Protein AF-A0AAD9GZD0-F1 (afdb_monomer)

Mean predicted aligned error: 15.69 Å

Foldseek 3Di:
DDDDDDDDDDDDDDPDPPPPDPDPPPPPVVVVVVVVVVVVVVVVVVVVVVVVVVVVVVVVVVVVVVVVVVVVVVVLVVLLVVLLVQLCVVCPPPDDDDSVPDDDDLLSSLVSLVVVVDVSSQVNSCVVVVDGSVVND

Organism: NCBI:txid4793

Secondary structure (DSSP, 8-state):
----PPPPPP----------------TTTTHHHHHHHHHHHHHHHHHHHHHHHHHHHHHHHHHHHHHHHHHHHHHHHHHHHHHHHHHHHHT--SSS--TTS-PPPHHHHHHHHHHTT-HHHHHHHHHHHSS-GGGG-

Solvent-accessible surface area (backbone atoms only — not comparable to full-atom values): 8513 Å² total; per-residue (Å²): 137,82,89,82,85,82,82,88,82,85,83,78,85,75,80,78,78,80,74,78,76,77,76,79,84,54,78,66,69,59,47,56,59,54,54,52,52,55,49,50,53,53,50,53,51,50,51,54,51,50,54,52,50,51,52,51,52,55,52,49,54,51,53,52,55,52,50,53,54,50,50,54,52,49,53,50,52,52,52,49,51,54,46,53,55,51,48,42,68,75,59,57,68,97,54,97,65,64,82,88,75,60,79,73,52,72,64,65,44,23,56,57,35,63,74,59,73,37,70,68,49,47,52,48,45,27,70,75,71,73,44,62,46,74,77,74,109

Structure (mmCIF, N/CA/C/O backbone):
data_AF-A0AAD9GZD0-F1
#
_entry.id   AF-A0AAD9GZD0-F1
#
loop_
_atom_site.group_PDB
_atom_site.id
_atom_site.type_symbol
_atom_site.label_atom_id
_atom_site.label_alt_id
_atom_site.label_comp_id
_atom_site.label_asym_id
_atom_site.label_entity_id
_atom_site.label_seq_id
_atom_site.pdbx_PDB_ins_code
_atom_site.Cartn_x
_atom_site.Cartn_y
_atom_site.Cartn_z
_atom_site.occupancy
_atom_site.B_iso_or_equiv
_atom_site.auth_seq_id
_atom_site.auth_comp_id
_atom_site.auth_asym_id
_atom_site.auth_atom_id
_atom_site.pdbx_PDB_model_num
ATOM 1 N N . MET A 1 1 ? -53.492 -27.276 119.680 1.00 37.91 1 MET A N 1
ATOM 2 C CA . MET A 1 1 ? -52.627 -28.039 118.754 1.00 37.91 1 MET A CA 1
ATOM 3 C C . MET A 1 1 ? -52.987 -27.681 117.319 1.00 37.91 1 MET A C 1
ATOM 5 O O . MET A 1 1 ? -54.144 -27.778 116.956 1.00 37.91 1 MET A O 1
ATOM 9 N N . VAL A 1 2 ? -51.965 -27.244 116.576 1.00 43.94 2 VAL A N 1
ATOM 10 C CA . VAL A 1 2 ? -51.784 -27.255 115.109 1.00 43.94 2 VAL A CA 1
ATOM 11 C C . VAL A 1 2 ? -52.781 -26.480 114.226 1.00 43.94 2 VAL A C 1
ATOM 13 O O . VAL A 1 2 ? -53.836 -26.962 113.836 1.00 43.94 2 VAL A O 1
ATOM 16 N N . GLN A 1 3 ? -52.322 -25.293 113.810 1.00 41.38 3 GLN A N 1
ATOM 17 C CA . GLN A 1 3 ? -52.736 -24.575 112.601 1.00 41.38 3 GLN A CA 1
ATOM 18 C C . GLN A 1 3 ? -52.452 -25.407 111.340 1.00 41.38 3 GLN A C 1
ATOM 20 O O . GLN A 1 3 ? -51.359 -25.964 111.233 1.00 41.38 3 GLN A O 1
ATOM 25 N N . ARG A 1 4 ? -53.321 -25.345 110.322 1.00 44.28 4 ARG A N 1
ATOM 26 C CA . ARG A 1 4 ? -52.894 -25.435 108.912 1.00 44.28 4 ARG A CA 1
ATOM 27 C C . ARG A 1 4 ? -53.661 -24.425 108.058 1.00 44.28 4 ARG A C 1
ATOM 29 O O . ARG A 1 4 ? -54.866 -24.522 107.869 1.00 44.28 4 ARG A O 1
ATOM 36 N N . LYS A 1 5 ? -52.916 -23.420 107.594 1.00 50.16 5 LYS A N 1
ATOM 37 C CA . LYS A 1 5 ? -53.315 -22.395 106.626 1.00 50.16 5 LYS A CA 1
ATOM 38 C C . LYS A 1 5 ? -53.357 -23.025 105.230 1.00 50.16 5 LYS A C 1
ATOM 40 O O . LYS A 1 5 ? -52.391 -23.677 104.844 1.00 50.16 5 LYS A O 1
ATOM 45 N N . HIS A 1 6 ? -54.418 -22.780 104.463 1.00 46.34 6 HIS A N 1
ATOM 46 C CA . HIS A 1 6 ? -54.413 -22.999 103.013 1.00 46.34 6 HIS A CA 1
ATOM 47 C C . HIS A 1 6 ? -53.885 -21.741 102.294 1.00 46.34 6 HIS A C 1
ATOM 49 O O . HIS A 1 6 ? -54.255 -20.627 102.680 1.00 46.34 6 HIS A O 1
ATOM 55 N N . PRO A 1 7 ? -53.001 -21.877 101.287 1.00 50.78 7 PRO A N 1
ATOM 56 C CA . PRO A 1 7 ? -52.357 -20.740 100.640 1.00 50.78 7 PRO A CA 1
ATOM 57 C C . PRO A 1 7 ? -53.257 -20.078 99.586 1.00 50.78 7 PRO A C 1
ATOM 59 O O . PRO A 1 7 ? -53.957 -20.742 98.824 1.00 50.78 7 PRO A O 1
ATOM 62 N N . LYS A 1 8 ? -53.191 -18.741 99.534 1.00 50.41 8 LYS A N 1
ATOM 63 C CA . LYS A 1 8 ? -53.733 -17.896 98.462 1.00 50.41 8 LYS A CA 1
ATOM 64 C C . LYS A 1 8 ? -52.940 -18.165 97.184 1.00 50.41 8 LYS A C 1
ATOM 66 O O . LYS A 1 8 ? -51.722 -18.014 97.210 1.00 50.41 8 LYS A O 1
ATOM 71 N N . ASN A 1 9 ? -53.614 -18.512 96.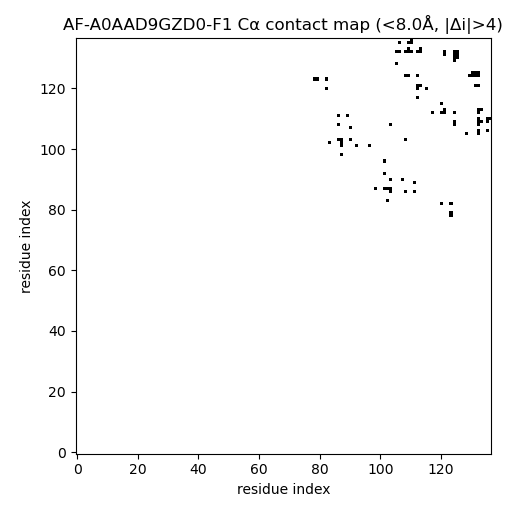088 1.00 41.03 9 ASN A N 1
ATOM 72 C CA . ASN A 1 9 ? -52.964 -18.631 94.787 1.00 41.03 9 ASN A CA 1
ATOM 73 C C . ASN A 1 9 ? -53.281 -17.426 93.893 1.00 41.03 9 ASN A C 1
ATOM 75 O O . ASN A 1 9 ? -54.401 -16.915 93.862 1.00 41.03 9 ASN A O 1
ATOM 79 N N . HIS A 1 10 ? -52.231 -16.950 93.234 1.00 46.47 10 HIS A N 1
ATOM 80 C CA . HIS A 1 10 ? -52.125 -15.684 92.530 1.00 46.47 10 HIS A CA 1
ATOM 81 C C . HIS A 1 10 ? -52.574 -15.810 91.071 1.00 46.47 10 HIS A C 1
ATOM 83 O O . HIS A 1 10 ? -52.029 -16.612 90.325 1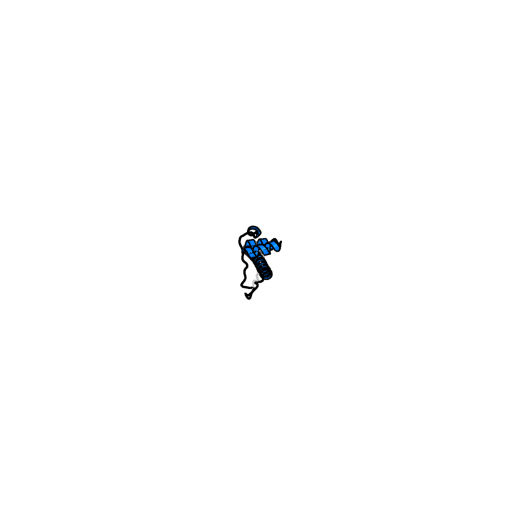.00 46.47 10 HIS A O 1
ATOM 89 N N . GLY A 1 11 ? -53.482 -14.938 90.632 1.00 39.44 11 GLY A N 1
ATOM 90 C CA . GLY A 1 11 ? -53.781 -14.712 89.216 1.00 39.44 11 GLY A CA 1
ATOM 91 C C . GLY A 1 11 ? -53.389 -13.298 88.795 1.00 39.44 11 GLY A C 1
ATOM 92 O O . GLY A 1 11 ? -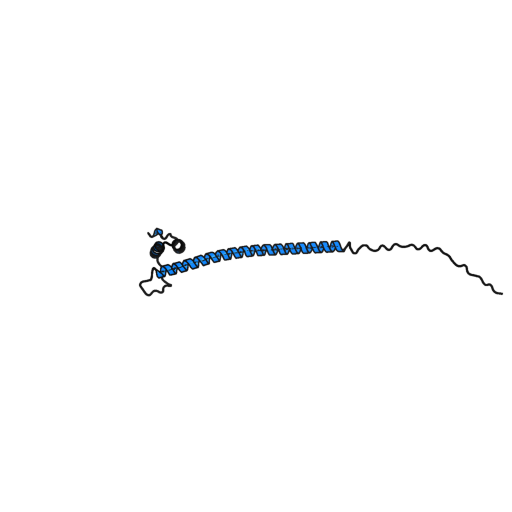54.255 -12.489 88.474 1.00 39.44 11 GLY A O 1
ATOM 93 N N . LYS A 1 12 ? -52.097 -12.949 88.859 1.00 49.59 12 LYS A N 1
ATOM 94 C CA . LYS A 1 12 ? -51.610 -11.692 88.271 1.00 49.59 12 LYS A C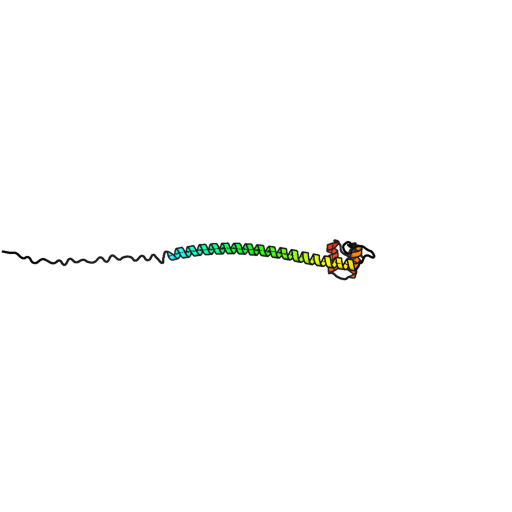A 1
ATOM 95 C C . LYS A 1 12 ? -51.674 -11.822 86.749 1.00 49.59 12 LYS A C 1
ATOM 97 O O . LYS A 1 12 ? -50.945 -12.617 86.165 1.00 49.59 12 LYS A O 1
ATOM 102 N N . ARG A 1 13 ? -52.543 -11.018 86.132 1.00 46.84 13 ARG A N 1
ATOM 103 C CA . ARG A 1 13 ? -52.538 -10.708 84.698 1.00 46.84 13 ARG A CA 1
ATOM 104 C C . ARG A 1 13 ? -51.119 -10.317 84.276 1.00 46.84 13 ARG A C 1
ATOM 106 O O . ARG A 1 13 ? -50.612 -9.299 84.737 1.00 46.84 13 ARG A O 1
ATOM 113 N N . GLN A 1 14 ? -50.503 -11.099 83.398 1.00 44.09 14 GLN A N 1
ATOM 114 C CA . GLN A 1 14 ? -49.382 -10.638 82.586 1.00 44.09 14 GLN A CA 1
ATOM 115 C C . GLN A 1 14 ? -49.919 -10.485 81.167 1.00 44.09 14 GLN A C 1
ATOM 117 O O . GLN A 1 14 ? -50.133 -11.465 80.460 1.00 44.09 14 GLN A O 1
ATOM 122 N N . ALA A 1 15 ? -50.229 -9.244 80.791 1.00 42.44 15 ALA A N 1
ATOM 123 C CA . ALA A 1 15 ? -50.391 -8.886 79.395 1.00 42.44 15 ALA A CA 1
ATOM 124 C C . ALA A 1 15 ? -48.999 -8.993 78.767 1.00 42.44 15 ALA A C 1
ATOM 126 O O . ALA A 1 15 ? -48.102 -8.229 79.118 1.00 42.44 15 ALA A O 1
ATOM 127 N N . ALA A 1 16 ? -48.802 -9.990 77.910 1.00 43.31 16 ALA A N 1
ATOM 128 C CA . ALA A 1 16 ? -47.590 -10.103 77.124 1.00 43.31 16 ALA A CA 1
ATOM 129 C C . ALA A 1 16 ? -47.498 -8.871 76.216 1.00 43.31 16 ALA A C 1
ATOM 131 O O . ALA A 1 16 ? -48.284 -8.712 75.282 1.00 43.31 16 ALA A O 1
ATOM 132 N N . THR A 1 17 ? -46.549 -7.982 76.498 1.00 46.31 17 THR A N 1
ATOM 133 C CA . THR A 1 17 ? -46.072 -7.010 75.520 1.00 46.31 17 THR A CA 1
ATOM 134 C C . THR A 1 17 ? -45.405 -7.801 74.405 1.00 46.31 17 THR A C 1
ATOM 136 O O . THR A 1 17 ? -44.257 -8.225 74.534 1.00 46.31 17 THR A O 1
ATOM 139 N N . PHE A 1 18 ? -46.147 -8.047 73.325 1.00 42.12 18 PHE A N 1
ATOM 140 C CA . PHE A 1 18 ? -45.584 -8.497 72.059 1.00 42.12 18 PHE A CA 1
ATOM 141 C C . PHE A 1 18 ? -44.730 -7.348 71.517 1.00 42.12 18 PHE A C 1
ATOM 143 O O . PHE A 1 18 ? -45.213 -6.448 70.834 1.00 42.12 18 PHE A O 1
ATOM 150 N N . SER A 1 19 ? -43.462 -7.337 71.927 1.00 44.59 19 SER A N 1
ATOM 151 C CA . SER A 1 19 ? -42.418 -6.535 71.307 1.00 44.59 19 SER A CA 1
ATOM 152 C C . SER A 1 19 ? -42.283 -7.037 69.876 1.00 44.59 19 SER A C 1
ATOM 154 O O . SER A 1 19 ? -41.754 -8.126 69.640 1.00 44.59 19 SER A O 1
ATOM 156 N N . GLY A 1 20 ? -42.859 -6.283 68.939 1.00 43.25 20 GLY A N 1
ATOM 157 C CA . GLY A 1 20 ? -42.698 -6.509 67.514 1.00 43.25 20 GLY A CA 1
ATOM 158 C C . GLY A 1 20 ? -41.214 -6.466 67.185 1.00 43.25 20 GLY A C 1
ATOM 159 O O . GLY A 1 20 ? -40.609 -5.399 67.113 1.00 43.25 20 GLY A O 1
ATOM 160 N N . SER A 1 21 ? -40.618 -7.641 67.014 1.00 44.38 21 SER A N 1
ATOM 161 C CA . SER A 1 21 ? -39.308 -7.762 66.401 1.00 44.38 21 SER A CA 1
ATOM 162 C C . SER A 1 21 ? -39.466 -7.349 64.943 1.00 44.38 21 SER A C 1
ATOM 164 O O . SER A 1 21 ? -40.032 -8.067 64.121 1.00 44.38 21 SER A O 1
ATOM 166 N N . HIS A 1 22 ? -39.007 -6.140 64.630 1.00 46.25 22 HIS A N 1
ATOM 167 C CA . HIS A 1 22 ? -38.757 -5.740 63.258 1.00 46.25 22 HIS A CA 1
ATOM 168 C C . HIS A 1 22 ? -37.744 -6.723 62.661 1.00 46.25 22 HIS A C 1
ATOM 170 O O . HIS A 1 22 ? -36.560 -6.694 62.988 1.00 46.25 22 HIS A O 1
ATOM 176 N N . MET A 1 23 ? -38.227 -7.613 61.797 1.00 45.94 23 MET A N 1
ATOM 177 C CA . MET A 1 23 ? -37.397 -8.290 60.805 1.00 45.94 23 MET A CA 1
ATOM 178 C C . MET A 1 23 ? -36.638 -7.218 60.010 1.00 45.94 23 MET A C 1
ATOM 180 O O . MET A 1 23 ? -37.282 -6.293 59.504 1.00 45.94 23 MET A O 1
ATOM 184 N N . PRO A 1 24 ? -35.301 -7.287 59.885 1.00 50.41 24 PRO A N 1
ATOM 185 C CA . PRO A 1 24 ? -34.581 -6.303 59.104 1.00 50.41 24 PRO A CA 1
ATOM 186 C C . PRO A 1 24 ? -34.826 -6.614 57.625 1.00 50.41 24 PRO A C 1
ATOM 188 O O . PRO A 1 24 ? -34.403 -7.641 57.100 1.00 50.41 24 PRO A O 1
ATOM 191 N N . ALA A 1 25 ? -35.529 -5.719 56.938 1.00 51.81 25 ALA A N 1
ATOM 192 C CA . ALA A 1 25 ? -35.730 -5.760 55.491 1.00 51.81 25 ALA A CA 1
ATOM 193 C C . ALA A 1 25 ? -34.452 -5.362 54.712 1.00 51.81 25 ALA A C 1
ATOM 195 O O . ALA A 1 25 ? -34.523 -4.619 53.736 1.00 51.81 25 ALA A O 1
ATOM 196 N N . THR A 1 26 ? -33.261 -5.783 55.154 1.00 50.25 26 THR A N 1
ATOM 197 C CA . THR A 1 26 ? -31.989 -5.177 54.713 1.00 50.25 26 THR A CA 1
ATOM 198 C C . THR A 1 26 ? -31.252 -5.919 53.599 1.00 50.25 26 THR A C 1
ATOM 200 O O . THR A 1 26 ? -30.411 -5.321 52.940 1.00 50.25 26 THR A O 1
ATOM 203 N N . THR A 1 27 ? -31.578 -7.169 53.271 1.00 54.03 27 THR A N 1
ATOM 204 C CA . THR A 1 27 ? -30.744 -7.951 52.331 1.00 54.03 27 THR A CA 1
ATOM 205 C C . THR A 1 27 ? -30.971 -7.664 50.843 1.00 54.03 27 THR A C 1
ATOM 207 O O . THR A 1 27 ? -30.088 -7.939 50.034 1.00 54.03 27 THR A O 1
ATOM 210 N N . GLN A 1 28 ? -32.112 -7.094 50.443 1.00 53.16 28 GLN A N 1
ATOM 211 C CA . GLN A 1 28 ? -32.365 -6.740 49.035 1.00 53.16 28 GLN A CA 1
ATOM 212 C C . GLN A 1 28 ? -31.939 -5.305 48.691 1.00 53.16 28 GLN A C 1
ATOM 214 O O . GLN A 1 28 ? -31.506 -5.049 47.569 1.00 53.16 28 GLN A O 1
ATOM 219 N N . SER A 1 29 ? -32.005 -4.383 49.659 1.00 56.22 29 SER A N 1
ATOM 220 C CA . SER A 1 29 ? -31.662 -2.970 49.447 1.00 56.22 29 SER A CA 1
ATOM 221 C C . SER A 1 29 ? -30.159 -2.731 49.288 1.00 56.22 29 SER A C 1
ATOM 223 O O . SER A 1 29 ? -29.779 -1.793 48.597 1.00 56.22 29 SER A O 1
ATOM 225 N N . GLU A 1 30 ? -29.302 -3.551 49.903 1.00 59.94 30 GLU A N 1
ATOM 226 C CA . GLU A 1 30 ? -27.837 -3.435 49.778 1.00 59.94 30 GLU A CA 1
ATOM 227 C C . GLU A 1 30 ? -27.289 -4.095 48.505 1.00 59.94 30 GLU A C 1
ATOM 229 O O . GLU A 1 30 ? -26.218 -3.732 48.020 1.00 59.94 30 GLU A O 1
ATOM 234 N N . LYS A 1 31 ? -28.040 -5.027 47.910 1.00 67.56 31 LYS A N 1
ATOM 235 C CA . LYS A 1 31 ? -27.607 -5.782 46.728 1.00 67.56 31 LYS A CA 1
ATOM 236 C C . LYS A 1 31 ? -27.641 -4.943 45.443 1.00 67.56 31 LYS A C 1
ATOM 238 O O . LYS A 1 31 ? -26.731 -5.026 44.624 1.00 67.56 31 LYS A O 1
ATOM 243 N N . LEU A 1 32 ? -28.656 -4.088 45.307 1.00 73.56 32 LEU A N 1
ATOM 244 C CA . LEU A 1 32 ? -28.846 -3.186 44.164 1.00 73.56 32 LEU A CA 1
ATOM 245 C C . LEU A 1 32 ? -27.698 -2.161 43.986 1.00 73.56 32 LEU A C 1
ATOM 247 O O . LEU A 1 32 ? -27.198 -2.030 42.868 1.00 73.56 32 LEU A O 1
ATOM 251 N N . PRO A 1 33 ? -27.222 -1.462 45.039 1.00 82.56 33 PRO A N 1
ATOM 252 C CA . PRO A 1 33 ? -26.061 -0.572 44.953 1.00 82.56 33 PRO A CA 1
ATOM 253 C C . PRO A 1 33 ? -24.781 -1.272 44.489 1.00 82.56 33 PRO A C 1
ATOM 255 O O . PRO A 1 33 ? -24.047 -0.731 43.664 1.00 82.56 33 PRO A O 1
ATOM 258 N N . VAL A 1 34 ? -24.523 -2.483 44.991 1.00 85.50 34 VAL A N 1
ATOM 259 C CA . VAL A 1 34 ? -23.325 -3.261 44.640 1.00 85.50 34 VAL A CA 1
ATOM 260 C C . VAL A 1 34 ? -23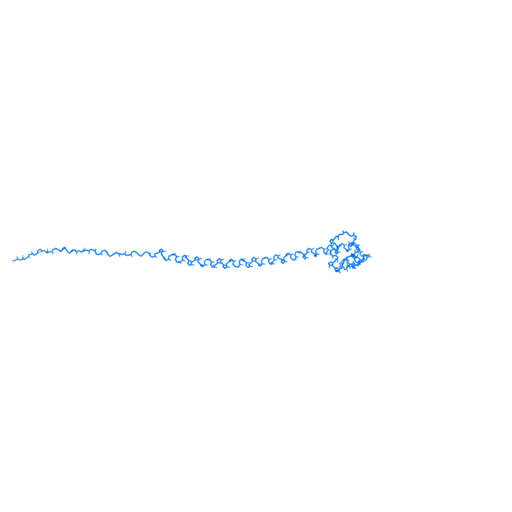.386 -3.735 43.187 1.00 85.50 34 VAL A C 1
ATOM 262 O O . VAL A 1 34 ? -22.396 -3.652 42.463 1.00 85.50 34 VAL A O 1
ATOM 265 N N . GLU A 1 35 ? -24.549 -4.196 42.726 1.00 91.56 35 GLU A N 1
ATOM 266 C CA . GLU A 1 35 ? -24.756 -4.581 41.326 1.00 91.56 35 GLU A CA 1
ATOM 267 C C . GLU A 1 35 ? -24.592 -3.387 40.371 1.00 91.56 35 GLU A C 1
ATOM 269 O O . GLU A 1 35 ? -23.968 -3.531 39.316 1.00 91.56 35 GLU A O 1
ATOM 274 N N . LEU A 1 36 ? -25.071 -2.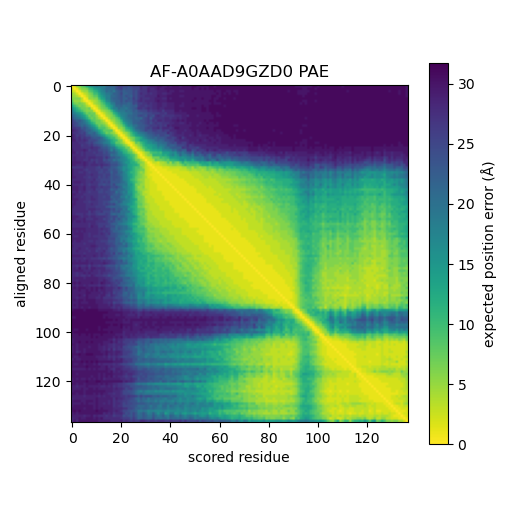199 40.758 1.00 93.12 36 LEU A N 1
ATOM 275 C CA . LEU A 1 36 ? -24.884 -0.971 39.983 1.00 93.12 36 LEU A CA 1
ATOM 276 C C . LEU A 1 36 ? -23.405 -0.572 39.887 1.00 93.12 36 LEU A C 1
ATOM 278 O O . LEU A 1 36 ? -22.942 -0.192 38.811 1.00 93.12 36 LEU A O 1
ATOM 282 N N . GLU A 1 37 ? -22.656 -0.669 40.983 1.00 93.44 37 GLU A N 1
ATOM 283 C CA . GLU A 1 37 ? -21.233 -0.323 40.987 1.00 93.44 37 GLU A CA 1
ATOM 284 C C . GLU A 1 37 ? -20.411 -1.308 40.144 1.00 93.44 37 GLU A C 1
ATOM 286 O O . GLU A 1 37 ? -19.607 -0.897 39.306 1.00 93.44 37 GLU A O 1
ATOM 291 N N . ASN A 1 38 ? -20.710 -2.605 40.249 1.00 94.00 38 ASN A N 1
ATOM 292 C CA . ASN A 1 38 ? -20.116 -3.630 39.389 1.00 94.00 38 ASN A CA 1
ATOM 293 C C . ASN A 1 38 ? -20.416 -3.388 37.902 1.00 94.00 38 ASN A C 1
ATOM 295 O O . ASN A 1 38 ? -19.562 -3.629 37.045 1.00 94.00 38 ASN A O 1
ATOM 299 N N . LEU A 1 39 ? -21.621 -2.909 37.577 1.00 95.88 39 LEU A N 1
ATOM 300 C CA . LEU A 1 39 ? -21.983 -2.571 36.204 1.00 95.88 39 LEU A CA 1
ATOM 301 C C . LEU A 1 39 ? -21.177 -1.373 35.683 1.00 95.88 39 LEU A C 1
ATOM 303 O O . LEU A 1 39 ? -20.703 -1.422 34.549 1.00 95.88 39 LEU A O 1
ATOM 307 N N . LYS A 1 40 ? -20.966 -0.330 36.498 1.00 94.94 40 LYS A N 1
ATOM 308 C CA . LYS A 1 40 ? -20.133 0.825 36.112 1.00 94.94 40 LYS A CA 1
ATOM 309 C C . LYS A 1 40 ? -18.696 0.416 35.806 1.00 94.94 40 LYS A C 1
ATOM 311 O O . LYS A 1 40 ? -18.168 0.837 34.779 1.00 94.94 40 LYS A O 1
ATOM 316 N N . VAL A 1 41 ? -18.099 -0.429 36.648 1.00 96.56 41 VAL A N 1
ATOM 317 C CA . VAL A 1 41 ? -16.738 -0.946 36.426 1.00 96.56 41 VAL A CA 1
ATOM 318 C C . VAL A 1 41 ? -16.671 -1.708 35.102 1.00 96.56 41 VAL A C 1
ATOM 320 O O . VAL A 1 41 ? -15.834 -1.407 34.257 1.00 96.56 41 VAL A O 1
ATOM 323 N N . ARG A 1 42 ? -17.628 -2.610 34.846 1.00 97.12 42 ARG A N 1
ATOM 324 C CA . ARG A 1 42 ? -17.690 -3.346 33.570 1.00 97.12 42 ARG A CA 1
ATOM 325 C C . ARG A 1 42 ? -17.848 -2.428 32.360 1.00 97.12 42 ARG A C 1
ATOM 327 O O . ARG A 1 42 ? -17.257 -2.692 31.317 1.00 97.12 42 ARG A O 1
ATOM 334 N N . ILE A 1 43 ? -18.634 -1.358 32.475 1.00 97.75 43 ILE A N 1
ATOM 335 C CA . ILE A 1 43 ? -18.777 -0.367 31.400 1.00 97.75 43 ILE A CA 1
ATOM 336 C C . ILE A 1 43 ? -17.443 0.347 31.148 1.00 97.75 43 ILE A C 1
ATOM 338 O O . ILE A 1 43 ? -17.054 0.491 29.990 1.00 97.75 43 ILE A O 1
ATOM 342 N N . GLN A 1 44 ? -16.719 0.744 32.196 1.00 97.38 44 GLN A N 1
ATOM 343 C CA . GLN A 1 44 ? -15.396 1.366 32.059 1.00 97.38 44 GLN A CA 1
ATOM 344 C C . GLN A 1 44 ? -14.372 0.414 31.418 1.00 97.38 44 GLN A C 1
ATOM 346 O O . GLN A 1 44 ? -13.611 0.822 30.533 1.00 97.38 44 GLN A O 1
ATOM 351 N N . ASP A 1 45 ? -14.394 -0.866 31.790 1.00 97.50 45 ASP A N 1
ATOM 352 C CA . ASP A 1 45 ? -13.534 -1.891 31.189 1.00 97.50 45 ASP A CA 1
ATOM 353 C C . ASP A 1 45 ? -13.849 -2.092 29.700 1.00 97.50 45 ASP A C 1
ATOM 355 O O . ASP A 1 45 ? -12.941 -2.174 28.862 1.00 97.50 45 ASP A O 1
ATOM 359 N N . LEU A 1 46 ? -15.137 -2.114 29.339 1.00 98.06 46 LEU A N 1
ATOM 360 C CA . LEU A 1 46 ? -15.581 -2.206 27.947 1.00 98.06 46 LEU A CA 1
ATOM 361 C C . LEU A 1 46 ? -15.184 -0.969 27.136 1.00 98.06 46 LEU A C 1
ATOM 363 O O . LEU A 1 46 ? -14.715 -1.113 26.006 1.00 98.06 46 LEU A O 1
ATOM 367 N N . GLN A 1 47 ? -15.315 0.233 27.699 1.00 97.50 47 GLN A N 1
ATOM 368 C CA . GLN A 1 47 ? -14.866 1.473 27.056 1.00 97.50 47 GLN A CA 1
ATOM 369 C C . GLN A 1 47 ? -13.358 1.441 26.794 1.00 97.50 47 GLN A C 1
ATOM 371 O O . GLN A 1 47 ? -12.913 1.724 25.681 1.00 97.50 47 GLN A O 1
ATOM 376 N N . THR A 1 48 ? -12.578 1.008 27.785 1.00 98.12 48 THR A N 1
ATOM 377 C CA . THR A 1 48 ? -11.121 0.870 27.663 1.00 98.12 48 THR A CA 1
ATOM 378 C C . THR A 1 48 ? -10.743 -0.156 26.596 1.00 98.12 48 THR A C 1
ATOM 380 O O . THR A 1 48 ? -9.862 0.086 25.769 1.00 98.12 48 THR A O 1
ATOM 383 N N . THR A 1 49 ? -11.422 -1.301 26.577 1.00 98.06 49 THR A N 1
ATOM 384 C CA . THR A 1 49 ? -11.192 -2.360 25.584 1.00 98.06 49 THR A CA 1
ATOM 385 C C . THR A 1 49 ? -11.552 -1.888 24.178 1.00 98.06 49 THR A C 1
ATOM 387 O O . THR A 1 49 ? -10.797 -2.119 23.234 1.00 98.06 49 THR A O 1
ATOM 390 N N . THR A 1 50 ? -12.660 -1.160 24.043 1.00 98.25 50 THR A N 1
ATOM 391 C CA . THR A 1 50 ? -13.104 -0.580 22.770 1.00 98.25 50 THR A CA 1
ATOM 392 C C . THR A 1 50 ? -12.090 0.432 22.242 1.00 98.25 50 THR A C 1
ATOM 394 O O . THR A 1 50 ? -11.732 0.373 21.068 1.00 98.25 50 THR A O 1
ATOM 397 N N . ALA A 1 51 ? -11.559 1.304 23.103 1.00 97.94 51 ALA A N 1
ATOM 398 C CA . ALA A 1 51 ? -10.530 2.267 22.716 1.00 97.94 51 ALA A CA 1
ATOM 399 C C . ALA A 1 51 ? -9.247 1.573 22.221 1.00 97.94 51 ALA A C 1
ATOM 401 O O . ALA A 1 51 ? -8.675 1.965 21.203 1.00 97.94 51 ALA A O 1
ATOM 402 N N . LYS A 1 52 ? -8.821 0.493 22.893 1.00 98.12 52 LYS A N 1
ATOM 403 C CA . LYS A 1 52 ? -7.671 -0.317 22.453 1.00 98.12 52 LYS A CA 1
ATOM 404 C C . LYS A 1 52 ? -7.920 -0.966 21.091 1.00 98.12 52 LYS A C 1
ATOM 406 O O . LYS A 1 52 ? -7.060 -0.889 20.219 1.00 98.12 52 LYS A O 1
ATOM 411 N N . LEU A 1 53 ? -9.099 -1.556 20.891 1.00 98.25 53 LEU A N 1
ATOM 412 C CA . LEU A 1 53 ? -9.490 -2.158 19.613 1.00 98.25 53 LEU A CA 1
ATOM 413 C C . LEU A 1 53 ? -9.497 -1.130 18.478 1.00 98.25 53 LEU A C 1
ATOM 415 O O . LEU A 1 53 ? -8.968 -1.413 17.405 1.00 98.25 53 LEU A O 1
ATOM 419 N N . GLN A 1 54 ? -10.036 0.068 18.715 1.00 98.06 54 GLN A N 1
ATOM 420 C CA . GLN A 1 54 ? -10.017 1.155 17.733 1.00 98.06 54 GLN A CA 1
ATOM 421 C C . GLN A 1 54 ? -8.585 1.534 17.340 1.00 98.06 54 GLN A C 1
ATOM 423 O O . GLN A 1 54 ? -8.282 1.618 16.152 1.00 98.06 54 GLN A O 1
ATOM 428 N N . ALA A 1 55 ? -7.680 1.676 18.312 1.00 98.00 55 ALA A N 1
ATOM 429 C CA . ALA A 1 55 ? -6.273 1.954 18.028 1.00 98.00 55 ALA A CA 1
ATOM 430 C C . ALA A 1 55 ? -5.607 0.834 17.202 1.00 98.00 55 ALA A C 1
ATOM 432 O O . ALA A 1 55 ? -4.871 1.115 16.253 1.00 98.00 55 ALA A O 1
ATOM 433 N N . SER A 1 56 ? -5.891 -0.434 17.516 1.00 98.19 56 SER A N 1
ATOM 434 C CA . SER A 1 56 ? -5.385 -1.579 16.747 1.00 98.19 56 SER A CA 1
ATOM 435 C C . SER A 1 56 ? -5.919 -1.610 15.313 1.00 98.19 56 SER A C 1
ATOM 437 O O . SER A 1 56 ? -5.155 -1.889 14.390 1.00 98.19 56 SER A O 1
ATOM 439 N N . VAL A 1 57 ? -7.198 -1.291 15.103 1.00 98.38 57 VAL A N 1
ATOM 440 C CA . VAL A 1 57 ? -7.796 -1.197 13.761 1.00 98.38 57 VAL A CA 1
ATOM 441 C C . VAL A 1 57 ? -7.118 -0.101 12.939 1.00 98.38 57 VAL A C 1
ATOM 443 O O . VAL A 1 57 ? -6.770 -0.328 11.780 1.00 98.38 57 VAL A O 1
ATOM 446 N N . GLU A 1 58 ? -6.871 1.064 13.532 1.00 98.00 58 GLU A N 1
ATOM 447 C CA . GLU A 1 58 ? -6.196 2.175 12.856 1.00 98.00 58 GLU A CA 1
ATOM 448 C C . GLU A 1 58 ? -4.744 1.828 12.496 1.00 98.00 58 GLU A C 1
ATOM 450 O O . GLU A 1 58 ? -4.289 2.117 11.385 1.00 98.00 58 GLU A O 1
ATOM 455 N N . SER A 1 59 ? -4.036 1.129 13.386 1.00 97.88 59 SER A N 1
ATOM 456 C CA . SER A 1 59 ? -2.702 0.594 13.097 1.00 97.88 59 SER A CA 1
ATOM 457 C C . SER A 1 59 ? -2.728 -0.393 11.925 1.00 97.88 59 SER A C 1
ATOM 459 O O . SER A 1 59 ? -1.936 -0.248 10.992 1.00 97.88 59 SER A O 1
ATOM 461 N N . LEU A 1 60 ? -3.685 -1.328 11.907 1.00 98.06 60 LEU A N 1
ATOM 462 C CA . LEU A 1 60 ? -3.823 -2.307 10.829 1.00 98.06 60 LEU A CA 1
ATOM 463 C C . LEU A 1 60 ? -4.128 -1.641 9.478 1.00 98.06 60 LEU A C 1
ATOM 465 O O . LEU A 1 60 ? -3.531 -2.011 8.467 1.00 98.06 60 LEU A O 1
ATOM 469 N N . LYS A 1 61 ? -4.999 -0.622 9.450 1.00 97.75 61 LYS A N 1
ATOM 470 C CA . LYS A 1 61 ? -5.264 0.172 8.235 1.00 97.75 61 LYS A CA 1
ATOM 471 C C . LYS A 1 61 ? -3.980 0.792 7.679 1.00 97.75 61 LYS A C 1
ATOM 473 O O . LYS A 1 61 ? -3.775 0.784 6.466 1.00 97.75 61 LYS A O 1
ATOM 478 N N . ASN A 1 62 ? -3.108 1.312 8.543 1.00 97.81 62 ASN A N 1
ATOM 479 C CA . ASN A 1 62 ? -1.830 1.879 8.114 1.00 97.81 62 ASN A CA 1
ATOM 480 C C . ASN A 1 62 ? -0.878 0.801 7.578 1.00 97.81 62 ASN A C 1
ATOM 482 O O . ASN A 1 62 ? -0.262 1.006 6.533 1.00 97.81 62 ASN A O 1
ATOM 486 N N . SER A 1 63 ? -0.806 -0.365 8.225 1.00 97.94 63 SER A N 1
ATOM 487 C CA . SER A 1 63 ? -0.028 -1.502 7.716 1.00 97.94 63 SER A CA 1
ATOM 488 C C . SER A 1 63 ? -0.509 -1.962 6.337 1.00 97.94 63 SER A C 1
ATOM 490 O O . SER A 1 63 ? 0.316 -2.202 5.460 1.00 97.94 63 SER A O 1
ATOM 492 N N . ILE A 1 64 ? -1.825 -2.016 6.106 1.00 98.25 64 ILE A N 1
ATOM 493 C CA . ILE A 1 64 ? -2.396 -2.363 4.795 1.00 98.25 64 ILE A CA 1
ATOM 494 C C . ILE A 1 64 ? -1.968 -1.352 3.724 1.00 98.25 64 ILE A C 1
ATOM 496 O O . ILE A 1 64 ? -1.533 -1.764 2.652 1.00 98.25 64 ILE A O 1
ATOM 500 N N . LYS A 1 65 ? -2.018 -0.044 4.010 1.00 97.69 65 LYS A N 1
ATOM 501 C CA . LYS A 1 65 ? -1.551 0.992 3.068 1.00 97.69 65 LYS A CA 1
ATOM 502 C C . LYS A 1 65 ? -0.076 0.820 2.704 1.00 97.69 65 LYS A C 1
ATOM 504 O O . LYS A 1 65 ? 0.288 0.944 1.538 1.00 97.69 65 LYS A O 1
ATOM 509 N N . MET A 1 66 ? 0.769 0.507 3.687 1.00 97.06 66 MET A N 1
ATOM 510 C CA . MET A 1 66 ? 2.192 0.253 3.442 1.00 97.06 66 MET A CA 1
ATOM 511 C C . MET A 1 66 ? 2.402 -0.991 2.577 1.00 97.06 66 MET A C 1
ATOM 513 O O . MET A 1 66 ? 3.215 -0.960 1.659 1.00 97.06 66 MET A O 1
ATOM 517 N N . LEU A 1 67 ? 1.648 -2.065 2.822 1.00 98.00 67 LEU A N 1
ATOM 518 C CA . LEU A 1 67 ? 1.711 -3.272 1.996 1.00 98.00 67 LEU A CA 1
ATOM 519 C C . LEU A 1 67 ? 1.242 -3.015 0.561 1.00 98.00 67 LEU A C 1
ATOM 521 O O . LEU A 1 67 ? 1.888 -3.485 -0.365 1.00 98.00 67 LEU A O 1
ATOM 525 N N . GLN A 1 68 ? 0.179 -2.231 0.367 1.00 96.94 68 GLN A N 1
ATOM 526 C CA . GLN A 1 68 ? -0.279 -1.821 -0.966 1.00 96.94 68 GLN A CA 1
ATOM 527 C C . GLN A 1 68 ? 0.792 -1.017 -1.712 1.00 96.94 68 GLN A C 1
ATOM 529 O O . GLN A 1 68 ? 1.047 -1.270 -2.885 1.00 96.94 68 GLN A O 1
ATOM 534 N N . TYR A 1 69 ? 1.463 -0.089 -1.024 1.00 95.94 69 TYR A N 1
ATOM 535 C CA . TYR A 1 69 ? 2.579 0.657 -1.602 1.00 95.94 69 TYR A CA 1
ATOM 536 C C . TYR A 1 69 ? 3.741 -0.264 -2.006 1.00 95.94 69 TYR A C 1
ATOM 538 O O . TYR A 1 69 ? 4.303 -0.121 -3.092 1.00 95.94 69 TYR A O 1
ATOM 546 N N . VAL A 1 70 ? 4.097 -1.227 -1.152 1.00 96.06 70 VAL A N 1
ATOM 547 C CA . VAL A 1 70 ? 5.157 -2.200 -1.449 1.00 96.06 70 VAL A CA 1
ATOM 548 C C . VAL A 1 70 ? 4.765 -3.127 -2.606 1.00 96.06 70 VAL A C 1
ATOM 550 O O . VAL A 1 70 ? 5.613 -3.383 -3.459 1.00 96.06 70 VAL A O 1
ATOM 553 N N . ASP A 1 71 ? 3.511 -3.585 -2.681 1.00 97.12 71 ASP A N 1
ATOM 554 C CA . ASP A 1 71 ? 3.011 -4.413 -3.791 1.00 97.12 71 ASP A CA 1
ATOM 555 C C . ASP A 1 71 ? 3.154 -3.680 -5.129 1.00 97.12 71 ASP A C 1
ATOM 557 O O . ASP A 1 71 ? 3.721 -4.221 -6.078 1.00 97.12 71 ASP A O 1
ATOM 561 N N . GLU A 1 72 ? 2.749 -2.410 -5.186 1.00 93.38 72 GLU A N 1
ATOM 562 C CA . GLU A 1 72 ? 2.866 -1.597 -6.400 1.00 93.38 72 GLU A CA 1
ATOM 563 C C . GLU A 1 72 ? 4.330 -1.402 -6.827 1.00 93.38 72 GLU A C 1
ATOM 565 O O . GLU A 1 72 ? 4.690 -1.533 -8.004 1.00 93.38 72 GLU A O 1
ATOM 570 N N . ARG A 1 73 ? 5.222 -1.168 -5.855 1.00 90.38 73 ARG A N 1
ATOM 571 C CA . ARG A 1 73 ? 6.668 -1.079 -6.105 1.00 90.38 73 ARG A CA 1
ATOM 572 C C . ARG A 1 73 ? 7.223 -2.401 -6.628 1.00 90.38 73 ARG A C 1
ATOM 574 O O . ARG A 1 73 ? 8.034 -2.389 -7.551 1.00 90.38 73 ARG A O 1
ATOM 581 N N . TYR A 1 74 ? 6.784 -3.529 -6.081 1.00 94.62 74 TYR A N 1
ATOM 582 C CA . TYR A 1 74 ? 7.236 -4.847 -6.517 1.00 94.62 74 TYR A CA 1
ATOM 583 C C . TYR A 1 74 ? 6.752 -5.182 -7.933 1.00 94.62 74 TYR A C 1
ATOM 585 O O . TYR A 1 74 ? 7.544 -5.640 -8.758 1.00 94.62 74 TYR A O 1
ATOM 593 N N . ARG A 1 75 ? 5.493 -4.865 -8.263 1.00 89.06 75 ARG A N 1
ATOM 594 C CA . ARG A 1 75 ? 4.960 -4.971 -9.633 1.00 89.06 75 ARG A CA 1
ATOM 595 C C . ARG A 1 75 ? 5.773 -4.138 -10.619 1.00 89.06 75 ARG A C 1
ATOM 597 O O . ARG A 1 75 ? 6.127 -4.637 -11.685 1.00 89.06 75 ARG A O 1
ATOM 604 N N . THR A 1 76 ? 6.112 -2.904 -10.245 1.00 87.62 76 THR A N 1
ATOM 605 C CA . THR A 1 76 ? 6.975 -2.029 -11.054 1.00 87.62 76 THR A CA 1
ATOM 606 C C . THR A 1 76 ? 8.354 -2.657 -11.278 1.00 87.62 76 THR A C 1
ATOM 608 O O . THR A 1 76 ? 8.833 -2.685 -12.407 1.00 87.62 76 THR A O 1
ATOM 611 N N . LEU A 1 77 ? 8.980 -3.223 -10.240 1.00 88.38 77 LEU A N 1
ATOM 612 C CA . LEU A 1 77 ? 10.283 -3.888 -10.364 1.00 88.38 77 LEU A CA 1
ATOM 613 C C . LEU A 1 77 ? 10.237 -5.123 -11.274 1.00 88.38 77 LEU A C 1
ATOM 615 O O . LEU A 1 77 ? 11.153 -5.321 -12.068 1.00 88.38 77 LEU A O 1
ATOM 619 N N . ILE A 1 78 ? 9.180 -5.938 -11.192 1.00 88.75 78 ILE A N 1
ATOM 620 C CA . ILE A 1 78 ? 8.995 -7.080 -12.103 1.00 88.75 78 ILE A CA 1
ATOM 621 C C . ILE A 1 78 ? 8.901 -6.589 -13.546 1.00 88.75 78 ILE A C 1
ATOM 623 O O . ILE A 1 78 ? 9.579 -7.126 -14.419 1.00 88.75 78 ILE A O 1
ATOM 627 N N . LYS A 1 79 ? 8.087 -5.558 -13.792 1.00 84.50 79 LYS A N 1
ATOM 628 C CA . LYS A 1 79 ? 7.941 -4.962 -15.122 1.00 84.50 79 LYS A CA 1
ATOM 629 C C . LYS A 1 79 ? 9.278 -4.437 -15.660 1.00 84.50 79 LYS A C 1
ATOM 631 O O . LYS A 1 79 ? 9.613 -4.734 -16.800 1.00 84.50 79 LYS A O 1
ATOM 636 N N . LEU A 1 80 ? 10.066 -3.738 -14.837 1.00 86.12 80 LEU A N 1
ATOM 637 C CA . LEU A 1 80 ? 11.407 -3.267 -15.211 1.00 86.12 80 LEU A CA 1
ATOM 638 C C . LEU A 1 80 ? 12.359 -4.421 -15.544 1.00 86.12 80 LEU A C 1
ATOM 640 O O . LEU A 1 80 ? 13.057 -4.349 -16.547 1.00 86.12 80 LEU A O 1
ATOM 644 N N . ARG A 1 81 ? 12.348 -5.509 -14.766 1.00 85.75 81 ARG A N 1
ATOM 645 C CA . ARG A 1 81 ? 13.170 -6.690 -15.070 1.00 85.75 81 ARG A CA 1
ATOM 646 C C . ARG A 1 81 ? 12.776 -7.333 -16.399 1.00 85.75 81 ARG A C 1
ATOM 648 O O . ARG A 1 81 ? 13.643 -7.663 -17.197 1.00 85.75 81 ARG A O 1
ATOM 655 N N . LEU A 1 82 ? 11.477 -7.513 -16.639 1.00 84.25 82 LEU A N 1
ATOM 656 C CA . LEU A 1 82 ? 10.985 -8.058 -17.908 1.00 84.25 82 LEU A CA 1
ATOM 657 C C . LEU A 1 82 ? 11.365 -7.156 -19.084 1.00 84.25 82 LEU A C 1
ATOM 659 O O . LEU A 1 82 ? 11.697 -7.658 -20.154 1.00 84.25 82 LEU A O 1
ATOM 663 N N . PHE A 1 83 ? 11.343 -5.840 -18.870 1.00 84.38 83 PHE A N 1
ATOM 664 C CA . PHE A 1 83 ? 11.823 -4.874 -19.842 1.00 84.38 83 PHE A CA 1
ATOM 665 C C . PHE A 1 83 ? 13.323 -5.044 -20.107 1.00 84.38 83 PHE A C 1
ATOM 667 O O . PHE A 1 83 ? 13.692 -5.270 -21.250 1.00 84.38 83 PHE A O 1
ATOM 674 N N . GLU A 1 84 ? 14.183 -5.039 -19.086 1.00 80.94 84 GLU A N 1
ATOM 675 C CA . GLU A 1 84 ? 15.627 -5.283 -19.249 1.00 80.94 84 GLU A CA 1
ATOM 676 C C . GLU A 1 84 ? 15.909 -6.594 -20.003 1.00 80.94 84 GLU A C 1
ATOM 678 O O . GLU A 1 84 ? 16.678 -6.601 -20.962 1.00 80.94 84 GLU A O 1
ATOM 683 N N . GLU A 1 85 ? 15.236 -7.691 -19.643 1.00 82.38 85 GLU A N 1
ATOM 684 C CA . GLU A 1 85 ? 15.360 -8.974 -20.348 1.00 82.38 85 GLU A CA 1
ATOM 685 C C . GLU A 1 85 ? 14.914 -8.890 -21.816 1.00 82.38 85 GLU A C 1
ATOM 687 O O . GLU A 1 85 ? 15.551 -9.485 -22.690 1.00 82.38 85 GLU A O 1
ATOM 692 N N . TYR A 1 86 ? 13.823 -8.172 -22.098 1.00 82.44 86 TYR A N 1
ATOM 693 C CA . TYR A 1 86 ? 13.348 -7.925 -23.460 1.00 82.44 86 TYR A CA 1
ATOM 694 C C . TYR A 1 86 ? 14.389 -7.149 -24.274 1.00 82.44 86 TYR A C 1
ATOM 696 O O . TYR A 1 86 ? 14.716 -7.550 -25.395 1.00 82.44 86 TYR A O 1
ATOM 704 N N . MET A 1 87 ? 14.960 -6.097 -23.688 1.00 78.19 87 MET A N 1
ATOM 705 C CA . MET A 1 87 ? 15.976 -5.271 -24.331 1.00 78.19 87 MET A CA 1
ATOM 706 C C . MET A 1 87 ? 17.249 -6.059 -24.615 1.00 78.19 87 MET A C 1
ATOM 708 O O . MET A 1 87 ? 17.738 -6.029 -25.738 1.00 78.19 87 MET A O 1
ATOM 712 N N . VAL A 1 88 ? 17.754 -6.817 -23.640 1.00 77.88 88 VAL A N 1
ATOM 713 C CA . VAL A 1 88 ? 18.969 -7.632 -23.797 1.00 77.88 88 VAL A CA 1
ATOM 714 C C . VAL A 1 88 ? 18.802 -8.695 -24.888 1.00 77.88 88 VAL A C 1
ATOM 716 O O . VAL A 1 88 ? 19.742 -8.946 -25.636 1.00 77.88 88 VAL A O 1
ATOM 719 N N . LYS A 1 89 ? 17.611 -9.296 -25.024 1.00 80.56 89 LYS A N 1
ATOM 720 C CA . LYS A 1 89 ? 17.313 -10.252 -26.109 1.00 80.56 89 LYS A CA 1
ATOM 721 C C . LYS A 1 89 ? 17.240 -9.596 -27.486 1.00 80.56 89 LYS A C 1
ATOM 723 O O . LYS A 1 89 ? 17.609 -10.213 -28.478 1.00 80.56 89 LYS A O 1
ATOM 728 N N . ARG A 1 90 ? 16.698 -8.381 -27.571 1.00 76.75 90 ARG A N 1
ATOM 729 C CA . ARG A 1 90 ? 16.561 -7.640 -28.838 1.00 76.75 90 ARG A CA 1
ATOM 730 C C . ARG A 1 90 ? 17.875 -7.007 -29.281 1.00 76.75 90 ARG A C 1
ATOM 732 O O . ARG A 1 90 ? 18.130 -6.911 -30.475 1.00 76.75 90 ARG A O 1
ATOM 739 N N . LEU A 1 91 ? 18.689 -6.596 -28.318 1.00 71.31 91 LEU A N 1
ATOM 740 C CA . LEU A 1 91 ? 19.965 -5.917 -28.508 1.00 71.31 91 LEU A CA 1
ATOM 741 C C . LEU A 1 91 ? 21.139 -6.857 -28.241 1.00 71.31 91 LEU A C 1
ATOM 743 O O . LEU A 1 91 ? 22.156 -6.406 -27.719 1.00 71.31 91 LEU A O 1
ATOM 747 N N . GLU A 1 92 ? 20.990 -8.154 -28.556 1.00 65.62 92 GLU A N 1
ATOM 748 C CA . GLU A 1 92 ? 22.038 -9.152 -28.325 1.00 65.62 92 GLU A CA 1
ATOM 749 C C . GLU A 1 92 ? 23.405 -8.587 -28.748 1.00 65.62 92 GLU A C 1
ATOM 751 O O . GLU A 1 92 ? 23.595 -8.227 -29.916 1.00 65.62 92 GLU A O 1
ATOM 756 N N . PRO A 1 93 ? 24.370 -8.466 -27.819 1.00 57.69 93 PRO A N 1
ATOM 757 C CA . PRO A 1 93 ? 25.674 -7.953 -28.175 1.00 57.69 93 PRO A CA 1
ATOM 758 C C . PRO A 1 93 ? 26.326 -8.946 -29.136 1.00 57.69 93 PRO A C 1
ATOM 760 O O . PRO A 1 93 ? 26.425 -10.139 -28.852 1.00 57.69 93 PRO A O 1
ATOM 763 N N . VAL A 1 94 ? 26.849 -8.443 -30.254 1.00 53.28 94 VAL A N 1
ATOM 764 C CA . VAL A 1 94 ? 27.629 -9.204 -31.252 1.00 53.28 94 VAL A CA 1
ATOM 765 C C . VAL A 1 94 ? 29.003 -9.646 -30.679 1.00 53.28 94 VAL A C 1
ATOM 767 O O . VAL A 1 94 ? 30.000 -9.735 -31.388 1.00 53.28 94 VAL A O 1
ATOM 770 N N . GLY A 1 95 ? 29.116 -9.901 -29.370 1.00 54.91 95 GLY A N 1
ATOM 771 C CA . GLY A 1 95 ? 30.373 -10.215 -28.695 1.00 54.91 95 GLY A CA 1
ATOM 772 C C . GLY A 1 95 ? 30.244 -10.571 -27.209 1.00 54.91 95 GLY A C 1
ATOM 773 O O . GLY A 1 95 ? 29.232 -10.324 -26.563 1.00 54.91 95 GLY A O 1
ATOM 774 N N . THR A 1 96 ? 31.324 -11.152 -26.676 1.00 47.75 96 THR A N 1
ATOM 775 C CA . THR A 1 96 ? 31.476 -11.881 -25.398 1.00 47.75 96 THR A CA 1
ATOM 776 C C . THR A 1 96 ? 31.345 -11.043 -24.113 1.00 47.75 96 THR A C 1
ATOM 778 O O . THR A 1 96 ? 32.201 -11.133 -23.230 1.00 47.75 96 THR A O 1
ATOM 781 N N . LYS A 1 97 ? 30.310 -10.214 -23.971 1.00 50.69 97 LYS A N 1
ATOM 782 C CA . LYS A 1 97 ? 29.955 -9.614 -22.675 1.00 50.69 97 LYS A CA 1
ATOM 783 C C . LYS A 1 97 ? 28.790 -10.385 -22.062 1.00 50.69 97 LYS A C 1
ATOM 785 O O . LYS A 1 97 ? 27.862 -10.779 -22.757 1.00 50.69 97 LYS A O 1
ATOM 790 N N . SER A 1 98 ? 28.870 -10.633 -20.758 1.00 52.97 98 SER A N 1
ATOM 791 C CA . SER A 1 98 ? 27.795 -11.258 -19.986 1.00 52.97 98 SER A CA 1
ATOM 792 C C . SER A 1 98 ? 26.512 -10.426 -20.112 1.00 52.97 98 SER A C 1
ATOM 794 O O . SER A 1 98 ? 26.563 -9.212 -19.925 1.00 52.97 98 SER A O 1
ATOM 796 N N . SER A 1 99 ? 25.362 -11.062 -20.381 1.00 54.81 99 SER A N 1
ATOM 797 C CA . SER A 1 99 ? 24.035 -10.416 -20.489 1.00 54.81 99 SER A CA 1
ATOM 798 C C . SER A 1 99 ? 23.646 -9.539 -19.292 1.00 54.81 99 SER A C 1
ATOM 800 O O . SER A 1 99 ? 22.726 -8.740 -19.403 1.00 54.81 99 SER A O 1
ATOM 802 N N . LEU A 1 100 ? 24.327 -9.683 -18.153 1.00 52.72 100 LEU A N 1
ATOM 803 C CA . LEU A 1 100 ? 24.090 -8.908 -16.934 1.00 52.72 100 LEU A CA 1
ATOM 804 C C . LEU A 1 1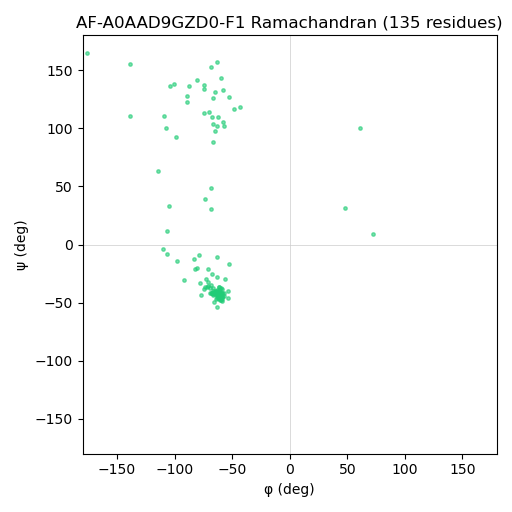00 ? 24.779 -7.531 -16.914 1.00 52.72 100 LEU A C 1
ATOM 806 O O . LEU A 1 100 ? 24.470 -6.730 -16.039 1.00 52.72 100 LEU A O 1
ATOM 810 N N . GLU A 1 101 ? 25.703 -7.248 -17.836 1.00 57.59 101 GLU A N 1
ATOM 811 C CA . GLU A 1 101 ? 26.477 -5.991 -17.856 1.00 57.59 101 GLU A CA 1
ATOM 812 C C . GLU A 1 101 ? 26.105 -5.051 -19.014 1.00 57.59 101 GLU A C 1
ATOM 814 O O . GLU A 1 101 ? 26.630 -3.940 -19.098 1.00 57.59 101 GLU A O 1
ATOM 819 N N . TYR A 1 102 ? 25.213 -5.473 -19.913 1.00 65.12 102 TYR A N 1
ATOM 820 C CA . TYR A 1 102 ? 24.784 -4.659 -21.048 1.00 65.12 102 TYR A CA 1
ATOM 821 C C . TYR A 1 102 ? 23.446 -3.977 -20.749 1.00 65.12 102 TYR A C 1
ATOM 823 O O . TYR A 1 102 ? 22.381 -4.542 -20.984 1.00 65.12 102 TYR A O 1
ATOM 831 N N . LEU A 1 103 ? 23.508 -2.750 -20.229 1.00 70.75 103 LEU A N 1
ATOM 832 C CA . LEU A 1 103 ? 22.377 -1.825 -20.262 1.00 70.75 103 LEU A CA 1
ATOM 833 C C . LEU A 1 103 ? 22.459 -1.021 -21.568 1.00 70.75 103 LEU A C 1
ATOM 835 O O . LEU A 1 103 ? 23.484 -0.374 -21.798 1.00 70.75 103 LEU A O 1
ATOM 839 N N . PRO A 1 104 ? 21.420 -1.058 -22.418 1.00 74.69 104 PRO A N 1
ATOM 840 C CA . PRO A 1 104 ? 21.424 -0.330 -23.679 1.00 74.69 104 PRO A CA 1
ATOM 841 C C . PRO A 1 104 ? 21.377 1.179 -23.457 1.00 74.69 104 PRO A C 1
ATOM 843 O O . PRO A 1 104 ? 20.844 1.667 -22.4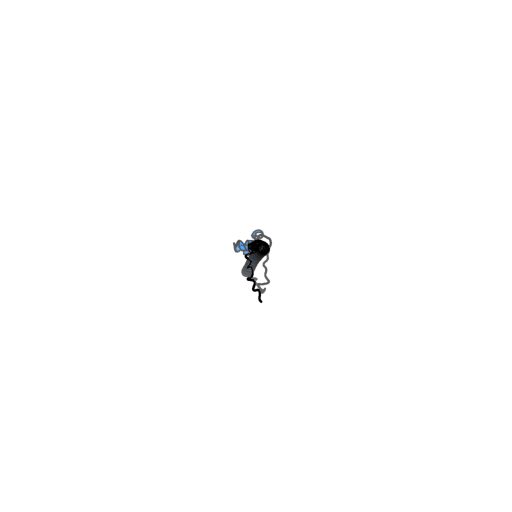47 1.00 74.69 104 PRO A O 1
ATOM 846 N N . THR A 1 105 ? 21.919 1.927 -24.418 1.00 83.94 105 THR A N 1
ATOM 847 C CA . THR A 1 105 ? 21.795 3.390 -24.406 1.00 83.94 105 THR A CA 1
ATOM 848 C C . THR A 1 105 ? 20.319 3.793 -24.540 1.00 83.94 105 THR A C 1
ATOM 850 O O . THR A 1 105 ? 19.519 3.013 -25.060 1.00 83.94 105 THR A O 1
ATOM 853 N N . PRO A 1 106 ? 19.919 5.001 -24.092 1.00 85.19 106 PRO A N 1
ATOM 854 C CA . PRO A 1 106 ? 18.549 5.478 -24.285 1.00 85.19 106 PRO A CA 1
ATOM 855 C C . PRO A 1 106 ? 18.115 5.418 -25.760 1.00 85.19 106 PRO A C 1
ATOM 857 O O . PRO A 1 106 ? 17.011 4.989 -26.062 1.00 85.19 106 P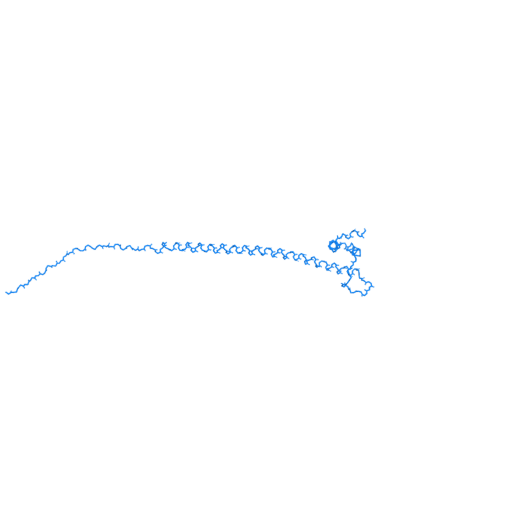RO A O 1
ATOM 860 N N . GLU A 1 107 ? 19.008 5.758 -26.690 1.00 86.94 107 GLU A N 1
ATOM 861 C CA . GLU A 1 107 ? 18.741 5.734 -28.135 1.00 86.94 107 GLU A CA 1
ATOM 862 C C . GLU A 1 107 ? 18.505 4.314 -28.666 1.00 86.94 107 GLU A C 1
ATOM 864 O O . GLU A 1 107 ? 17.494 4.058 -29.321 1.00 86.94 107 GLU A O 1
ATOM 869 N N . GLU A 1 108 ? 19.394 3.370 -28.331 1.00 84.81 108 GLU A N 1
ATOM 870 C CA . GLU A 1 108 ? 19.221 1.950 -28.671 1.00 84.81 108 GLU A CA 1
ATOM 871 C C . GLU A 1 108 ? 17.924 1.403 -28.074 1.00 84.81 108 GLU A C 1
ATOM 873 O O . GLU A 1 108 ? 17.209 0.615 -28.700 1.00 84.81 108 GLU A O 1
ATOM 878 N N . ALA A 1 109 ? 17.604 1.848 -26.858 1.00 85.00 109 ALA A N 1
ATOM 879 C CA . ALA A 1 109 ? 16.430 1.390 -26.159 1.00 85.00 109 ALA A CA 1
ATOM 880 C C . ALA A 1 109 ? 15.122 1.960 -26.726 1.00 85.00 109 ALA A C 1
ATOM 882 O O . ALA A 1 109 ? 14.118 1.249 -26.800 1.00 85.00 109 ALA A O 1
ATOM 883 N N . ALA A 1 110 ? 15.129 3.218 -27.165 1.00 87.38 110 ALA A N 1
ATOM 884 C CA . ALA A 1 110 ? 13.969 3.868 -27.758 1.00 87.38 110 ALA A CA 1
ATOM 885 C C . ALA A 1 110 ? 13.525 3.152 -29.036 1.00 87.38 110 ALA A C 1
ATOM 887 O O . ALA A 1 110 ? 12.334 2.890 -29.198 1.00 87.38 110 ALA A O 1
ATOM 888 N N . GLN A 1 111 ? 14.473 2.766 -29.894 1.00 86.62 111 GLN A N 1
ATOM 889 C CA . GLN A 1 111 ? 14.176 2.068 -31.145 1.00 86.62 111 GLN A CA 1
ATOM 890 C C . GLN A 1 111 ? 13.422 0.752 -30.894 1.00 86.62 111 GLN A C 1
ATOM 892 O O . GLN A 1 111 ? 12.358 0.514 -31.461 1.00 86.62 111 GLN A O 1
ATOM 897 N N . VAL A 1 112 ? 13.921 -0.069 -29.968 1.00 85.88 112 VAL A N 1
ATOM 898 C CA . VAL A 1 112 ? 13.324 -1.372 -29.631 1.00 85.88 112 VAL A CA 1
ATOM 899 C C . VAL A 1 112 ? 11.966 -1.236 -28.933 1.00 85.88 112 VAL A C 1
ATOM 901 O O . VAL A 1 112 ? 11.079 -2.066 -29.145 1.00 85.88 112 VAL A O 1
ATOM 904 N N . VAL A 1 113 ? 11.788 -0.205 -28.101 1.00 87.25 113 VAL A N 1
ATOM 905 C CA . VAL A 1 113 ? 10.510 0.096 -27.432 1.00 87.25 113 VAL A CA 1
ATOM 906 C C . VAL A 1 113 ? 9.445 0.511 -28.438 1.00 87.25 113 VAL A C 1
ATOM 908 O O . VAL A 1 113 ? 8.307 0.058 -28.347 1.00 87.25 113 VAL A O 1
ATOM 911 N N . LEU A 1 114 ? 9.807 1.359 -29.399 1.00 87.00 114 LEU A N 1
ATOM 912 C CA . LEU A 1 114 ? 8.876 1.849 -30.411 1.00 87.00 114 LEU A CA 1
ATOM 913 C C . LEU A 1 114 ? 8.485 0.751 -31.402 1.00 87.00 114 LEU A C 1
ATOM 915 O O . LEU A 1 114 ? 7.324 0.674 -31.784 1.00 87.00 114 LEU A O 1
ATOM 919 N N . GLU A 1 115 ? 9.417 -0.141 -31.745 1.00 85.75 115 GLU A N 1
ATOM 920 C CA . GLU A 1 115 ? 9.141 -1.342 -32.547 1.00 85.75 115 GLU A CA 1
ATOM 921 C C . GLU A 1 115 ? 8.271 -2.376 -31.824 1.00 85.75 115 GLU A C 1
ATOM 923 O O . GLU A 1 115 ? 7.621 -3.197 -32.471 1.00 85.75 115 GLU A O 1
ATOM 928 N N . ALA A 1 116 ? 8.282 -2.382 -30.488 1.00 83.25 116 ALA A N 1
ATOM 929 C CA . ALA A 1 116 ? 7.447 -3.287 -29.709 1.00 83.25 116 ALA A CA 1
ATOM 930 C C . ALA A 1 116 ? 5.959 -2.910 -29.767 1.00 83.25 116 ALA A C 1
ATOM 932 O O . ALA A 1 116 ? 5.129 -3.764 -29.466 1.00 83.25 116 ALA A O 1
ATOM 933 N N . GLU A 1 117 ? 5.641 -1.651 -30.110 1.00 83.38 117 GLU A N 1
ATOM 934 C CA . GLU A 1 117 ? 4.284 -1.078 -30.088 1.00 83.38 117 GLU A CA 1
ATOM 935 C C . GLU A 1 117 ? 3.526 -1.373 -28.774 1.00 83.38 117 GLU A C 1
ATOM 937 O O . GLU A 1 117 ? 2.304 -1.507 -28.750 1.00 83.38 117 GLU A O 1
ATOM 942 N N . ASP A 1 118 ? 4.263 -1.485 -27.663 1.00 83.44 118 ASP A N 1
ATOM 943 C CA . ASP A 1 118 ? 3.728 -1.829 -26.347 1.00 83.44 118 ASP A CA 1
ATOM 944 C C . ASP A 1 118 ? 3.779 -0.607 -25.421 1.00 83.44 118 ASP A C 1
ATOM 946 O O . ASP A 1 118 ? 4.846 -0.162 -24.976 1.00 83.44 118 ASP A O 1
ATOM 950 N N . ASP A 1 119 ? 2.598 -0.080 -25.097 1.00 86.62 119 ASP A N 1
ATOM 951 C CA . ASP A 1 119 ? 2.423 1.076 -24.215 1.00 86.62 119 ASP A CA 1
ATOM 952 C C . ASP A 1 119 ? 3.066 0.877 -22.832 1.00 86.62 119 ASP A C 1
ATOM 954 O O . ASP A 1 119 ? 3.529 1.842 -22.213 1.00 86.62 119 ASP A O 1
ATOM 958 N N . HIS A 1 120 ? 3.142 -0.361 -22.333 1.00 84.12 120 HIS A N 1
ATOM 959 C CA . HIS A 1 120 ? 3.784 -0.653 -21.053 1.00 84.12 120 HIS A CA 1
ATOM 960 C C . HIS A 1 120 ? 5.304 -0.515 -21.139 1.00 84.12 120 HIS A C 1
ATOM 962 O O . HIS A 1 120 ? 5.918 -0.012 -20.195 1.00 84.12 120 HIS A O 1
ATOM 968 N N . PHE A 1 121 ? 5.924 -0.887 -22.260 1.00 86.31 121 PHE A N 1
ATOM 969 C CA . PHE A 1 121 ? 7.354 -0.645 -22.464 1.00 86.31 121 PHE A CA 1
ATOM 970 C C . PHE A 1 121 ? 7.662 0.837 -22.676 1.00 86.31 121 PHE A C 1
ATOM 972 O O . PHE A 1 121 ? 8.684 1.314 -22.182 1.00 86.31 121 PHE A O 1
ATOM 979 N N . ILE A 1 122 ? 6.756 1.599 -23.296 1.00 88.12 122 ILE A N 1
ATOM 980 C CA . ILE A 1 122 ? 6.875 3.063 -23.397 1.00 88.12 122 ILE A CA 1
ATOM 981 C C . ILE A 1 122 ? 6.854 3.715 -22.007 1.00 88.12 122 ILE A C 1
ATOM 983 O O . ILE A 1 122 ? 7.643 4.624 -21.729 1.00 88.12 122 ILE A O 1
ATOM 987 N N . GLU A 1 123 ? 5.964 3.271 -21.119 1.00 88.00 123 GLU A N 1
ATOM 988 C CA . GLU A 1 123 ? 5.892 3.779 -19.746 1.00 88.00 123 GLU A CA 1
ATOM 989 C C . GLU A 1 123 ? 7.135 3.399 -18.924 1.00 88.00 123 GLU A C 1
ATOM 991 O O . GLU A 1 123 ? 7.704 4.247 -18.234 1.00 88.00 123 GLU A O 1
ATOM 996 N N . LEU A 1 124 ? 7.622 2.162 -19.048 1.00 86.75 124 LEU A N 1
ATOM 997 C CA . LEU A 1 124 ? 8.837 1.707 -18.361 1.00 86.75 124 LEU A CA 1
ATOM 998 C C . LEU A 1 124 ? 10.096 2.412 -18.868 1.00 86.75 124 LEU A C 1
ATOM 1000 O O . LEU A 1 124 ? 10.946 2.777 -18.057 1.00 86.75 124 LEU A O 1
ATOM 1004 N N . TYR A 1 125 ? 10.188 2.683 -20.171 1.00 87.31 125 TYR A N 1
ATOM 1005 C CA . TYR A 1 125 ? 11.260 3.493 -20.746 1.00 87.31 125 TYR A CA 1
ATOM 1006 C C . TYR A 1 125 ? 11.290 4.894 -20.121 1.00 87.31 125 TYR A C 1
ATOM 1008 O O . TYR A 1 125 ? 12.347 5.367 -19.700 1.00 87.31 125 TYR A O 1
ATOM 1016 N N . LYS A 1 126 ? 10.122 5.539 -19.985 1.00 88.94 126 LYS A N 1
ATOM 1017 C CA . LYS A 1 126 ? 10.008 6.849 -19.321 1.00 88.94 126 LYS A CA 1
ATOM 1018 C C . LYS A 1 126 ? 10.451 6.791 -17.863 1.00 88.94 126 LYS A C 1
ATOM 1020 O O . LYS A 1 126 ? 11.101 7.723 -17.397 1.00 88.94 126 LYS A O 1
ATOM 1025 N N . ILE A 1 127 ? 10.125 5.712 -17.152 1.00 86.69 127 ILE A N 1
ATOM 1026 C CA . ILE A 1 127 ? 10.556 5.503 -15.762 1.00 86.69 127 ILE A CA 1
ATOM 1027 C C . ILE A 1 127 ? 12.080 5.325 -15.677 1.00 86.69 127 ILE A C 1
ATOM 1029 O O . ILE A 1 127 ? 12.699 5.882 -14.772 1.00 86.69 127 ILE A O 1
ATOM 1033 N N . LEU A 1 128 ? 12.682 4.568 -16.598 1.00 83.44 128 LEU A N 1
ATOM 1034 C CA . LEU A 1 128 ? 14.102 4.214 -16.554 1.00 83.44 128 LEU A CA 1
ATOM 1035 C C . LEU A 1 128 ? 15.016 5.362 -17.005 1.00 83.44 128 LEU A C 1
ATOM 1037 O O . LEU A 1 128 ? 16.031 5.628 -16.364 1.00 83.44 128 LEU A O 1
ATOM 1041 N N . TYR A 1 129 ? 14.645 6.055 -18.082 1.00 84.62 129 TYR A N 1
ATOM 1042 C CA . TYR A 1 129 ? 15.483 7.078 -18.716 1.00 84.62 129 TYR A CA 1
ATOM 1043 C C . TYR A 1 129 ? 15.006 8.514 -18.455 1.00 84.62 129 TYR A C 1
ATOM 1045 O O . TYR A 1 129 ? 15.706 9.466 -18.793 1.00 84.62 129 TYR A O 1
ATOM 1053 N N . GLY A 1 130 ? 13.832 8.704 -17.843 1.00 87.00 130 GLY A N 1
ATOM 1054 C CA . GLY A 1 130 ? 13.285 10.028 -17.514 1.00 87.00 130 GLY A CA 1
ATOM 1055 C C . GLY A 1 130 ? 12.788 10.832 -18.721 1.00 87.00 130 GLY A C 1
ATOM 1056 O O . GLY A 1 130 ? 12.469 12.012 -18.586 1.00 87.00 130 GLY A O 1
ATOM 1057 N N . VAL A 1 131 ? 12.720 10.213 -19.901 1.00 88.62 131 VAL A N 1
ATOM 1058 C CA . VAL A 1 131 ? 12.376 10.848 -21.179 1.00 88.62 131 VAL A CA 1
ATOM 1059 C C . VAL A 1 131 ? 11.449 9.951 -21.997 1.00 88.62 131 VAL A C 1
ATOM 1061 O O . VAL A 1 131 ? 11.409 8.740 -21.812 1.00 88.62 131 VAL A O 1
ATOM 1064 N N . SER A 1 132 ? 10.663 10.544 -22.898 1.00 88.19 132 SER A N 1
ATOM 1065 C CA . SER A 1 132 ? 9.805 9.783 -23.814 1.00 88.19 132 SER A CA 1
ATOM 1066 C C . SER A 1 132 ? 10.650 9.132 -24.916 1.00 88.19 132 SER A C 1
ATOM 1068 O O . SER A 1 132 ? 11.501 9.829 -25.471 1.00 88.19 132 SER A O 1
ATOM 1070 N N . PRO A 1 133 ? 10.408 7.860 -25.297 1.00 88.06 133 PRO A N 1
ATOM 1071 C CA . PRO A 1 133 ? 11.171 7.223 -26.375 1.00 88.06 133 PRO A CA 1
ATOM 1072 C C . PRO A 1 133 ? 10.955 7.936 -27.718 1.00 88.06 133 PRO A C 1
ATOM 1074 O O . PRO A 1 133 ? 11.866 8.019 -28.528 1.00 88.06 133 PRO A O 1
ATOM 1077 N N . HIS A 1 134 ? 9.796 8.578 -27.906 1.00 89.75 134 HIS A N 1
ATOM 1078 C CA . HIS A 1 134 ? 9.492 9.394 -29.088 1.00 89.75 134 HIS A CA 1
ATOM 1079 C C . HIS A 1 134 ? 10.388 10.633 -29.270 1.00 89.75 134 HIS A C 1
ATOM 1081 O O . HIS A 1 134 ? 10.300 11.275 -30.308 1.00 89.75 134 HIS A O 1
ATOM 1087 N N . LEU A 1 135 ? 11.207 11.012 -28.279 1.00 89.38 135 LEU A N 1
ATOM 1088 C CA . LEU A 1 135 ? 12.171 12.115 -28.423 1.00 89.38 135 LEU A CA 1
ATOM 1089 C C . LEU A 1 135 ? 13.436 11.709 -29.197 1.00 89.38 135 LEU A C 1
ATOM 1091 O O . LEU A 1 135 ? 14.248 12.576 -29.507 1.00 89.38 135 LEU A O 1
ATOM 1095 N N . TYR A 1 136 ? 13.600 10.416 -29.478 1.00 83.38 136 TYR A N 1
ATOM 1096 C CA . TYR A 1 136 ? 14.748 9.842 -30.182 1.00 83.38 136 TYR A CA 1
ATOM 1097 C C . TYR A 1 136 ? 14.419 9.423 -31.627 1.00 83.38 136 TYR A C 1
ATOM 1099 O O . TYR A 1 136 ? 15.217 8.726 -32.248 1.00 83.38 136 TYR A O 1
ATOM 1107 N N . VAL A 1 137 ? 13.255 9.840 -32.146 1.00 72.31 137 VAL A N 1
ATOM 1108 C CA . VAL A 1 137 ? 12.758 9.567 -33.510 1.00 72.31 137 VAL A CA 1
ATOM 1109 C C . VAL A 1 137 ? 12.828 10.823 -34.364 1.00 72.31 137 VAL A C 1
ATOM 1111 O O . VAL A 1 137 ? 12.446 11.896 -33.842 1.00 72.31 137 VAL A O 1
#

pLDDT: mean 77.27, std 19.67, range [37.91, 98.38]

Radius of gyration: 49.61 Å; Cα contacts (8 Å, |Δi|>4): 49; chains: 1; bounding box: 86×40×152 Å

Nearest PDB structures (foldseek):
  4tvq-assembly1_B  TM=2.420E-01  e=8.510E+00  Homo sapiens

Sequence (137 aa):
MVQRKHPKNHGKRQAATFSGSHMPATTQSEKLPVELENLKVRIQDLQTTTAKLQASVESLKNSIKMLQYVDERYRTLIKLRLFEEYMVKRLEPVGTKSSLEYLPTPEEAAQVVLEAEDDHFIELYKILYGVSPHLYV